Protein AF-A0A3L8Q0L8-F1 (afdb_monomer)

Foldseek 3Di:
DQDPVNVVVVVVVVVVVVVVVPPPPVPDFQPQAAPQPRHGDDDRDNHPDDCSVVVVVVVVCVVVVD

Mean predicted aligned error: 9.45 Å

Organism: NCBI:txid2338552

Sequence (66 aa):
MADQVDDANAINEVMLNAQLSNRTTELLPATGKCLNCFEPIEGDLRFCDADCRDDHKKREFMKHGR

Nearest PDB structures (foldseek):
  2kgo-assembly1_A  TM=2.873E-01  e=2.411E+00  Escherichia coli K-12
  5gha-assembly2_C  TM=2.776E-01  e=1.928E+00  Thermus thermophilus HB27
  5gha-assembly1_B 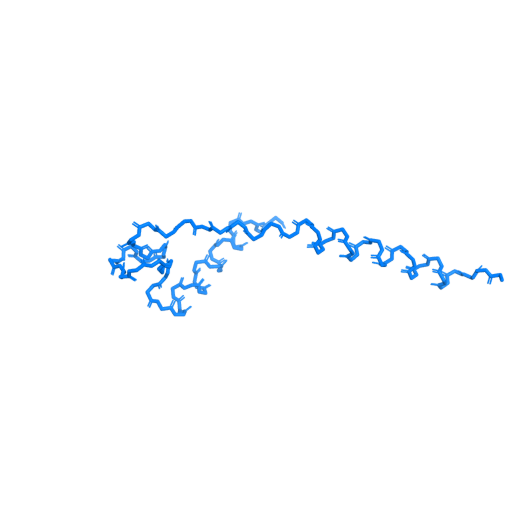 TM=3.040E-01  e=5.888E+00  Thermus thermophilus HB27

pLDDT: mean 82.99, std 10.57, range [48.47, 93.31]

Radius of gyration: 19.19 Å; Cα contacts (8 Å, |Δi|>4): 49; chains: 1; bounding box: 40×26×50 Å

Solvent-accessible surface area (backbone atoms only — not comparable to full-atom values): 3991 Å² total; per-residue (Å²): 130,86,49,76,63,56,55,53,48,55,51,50,54,52,52,51,51,51,55,62,70,67,57,72,77,78,73,74,75,51,74,42,28,16,77,60,81,62,48,81,36,80,67,82,38,45,43,85,45,68,66,41,47,53,51,42,50,52,52,52,49,63,75,65,64,122

Structure (mmCIF, N/CA/C/O backbone):
data_AF-A0A3L8Q0L8-F1
#
_entry.id   AF-A0A3L8Q0L8-F1
#
loop_
_atom_site.group_PDB
_atom_site.id
_atom_site.type_symbol
_atom_site.label_atom_id
_atom_site.label_alt_id
_atom_site.label_comp_id
_atom_site.label_asym_id
_atom_site.label_entity_id
_atom_site.label_seq_id
_atom_site.pdbx_PDB_ins_code
_atom_site.Cartn_x
_atom_site.Cartn_y
_atom_site.Cartn_z
_atom_site.occupancy
_atom_site.B_iso_or_equiv
_atom_site.auth_seq_id
_atom_site.auth_comp_id
_atom_site.auth_asym_id
_atom_site.auth_atom_id
_atom_site.pdbx_PDB_model_num
ATOM 1 N N . MET A 1 1 ? 26.381 -7.430 -34.126 1.00 67.00 1 MET A N 1
ATOM 2 C CA . MET A 1 1 ? 26.383 -5.958 -34.081 1.00 67.00 1 MET A CA 1
ATOM 3 C C . MET A 1 1 ? 25.142 -5.606 -33.302 1.00 67.00 1 MET A C 1
ATOM 5 O O . MET A 1 1 ? 24.083 -5.977 -33.782 1.00 67.00 1 MET A O 1
ATOM 9 N N . ALA A 1 2 ? 25.283 -5.070 -32.090 1.00 70.88 2 ALA A N 1
ATOM 10 C CA . ALA A 1 2 ? 24.126 -4.567 -31.360 1.00 70.88 2 ALA A CA 1
ATOM 11 C C . ALA A 1 2 ? 23.609 -3.346 -32.123 1.00 70.88 2 ALA A C 1
ATOM 13 O O . ALA A 1 2 ? 24.415 -2.490 -32.508 1.00 70.88 2 ALA A O 1
ATOM 14 N N . ASP A 1 3 ? 22.323 -3.333 -32.446 1.00 82.81 3 ASP A N 1
ATOM 15 C CA . ASP A 1 3 ? 21.692 -2.165 -33.045 1.00 82.81 3 ASP A CA 1
ATOM 16 C C . ASP A 1 3 ? 21.046 -1.283 -31.966 1.00 82.81 3 ASP A C 1
ATOM 18 O O . ASP A 1 3 ? 21.103 -1.551 -30.766 1.00 82.81 3 ASP A O 1
ATOM 22 N N . GLN A 1 4 ? 20.432 -0.188 -32.398 1.00 84.38 4 GLN A N 1
ATOM 23 C CA . GLN A 1 4 ? 19.791 0.758 -31.487 1.00 84.38 4 GLN A CA 1
ATOM 24 C C . GLN A 1 4 ? 18.604 0.145 -30.723 1.00 84.38 4 GLN A C 1
ATOM 26 O O . GLN A 1 4 ? 18.209 0.679 -29.686 1.00 84.38 4 GLN A O 1
ATOM 31 N N . VAL A 1 5 ? 18.024 -0.947 -31.226 1.00 88.50 5 VAL A N 1
ATOM 32 C CA . VAL A 1 5 ? 16.924 -1.671 -30.582 1.00 88.50 5 VAL A CA 1
ATOM 33 C C . VAL A 1 5 ? 17.465 -2.531 -29.445 1.00 88.50 5 VAL A C 1
ATOM 35 O O . VAL A 1 5 ? 16.884 -2.520 -28.359 1.00 88.50 5 VAL A O 1
ATOM 38 N N . ASP A 1 6 ? 18.597 -3.203 -29.659 1.00 87.06 6 ASP A N 1
ATOM 39 C CA . ASP A 1 6 ? 19.266 -4.002 -28.627 1.00 87.06 6 ASP A CA 1
ATOM 40 C C . ASP A 1 6 ? 19.667 -3.135 -27.418 1.00 87.06 6 ASP A C 1
ATOM 42 O O . ASP A 1 6 ? 19.378 -3.484 -26.269 1.00 87.06 6 ASP A O 1
ATOM 46 N N . ASP A 1 7 ? 20.251 -1.957 -27.669 1.00 87.50 7 ASP A N 1
ATOM 47 C CA . ASP A 1 7 ? 20.640 -1.009 -26.616 1.00 87.50 7 ASP A CA 1
ATOM 48 C C . ASP A 1 7 ? 19.422 -0.451 -25.859 1.00 87.50 7 ASP A C 1
ATOM 50 O O . ASP A 1 7 ? 19.419 -0.363 -24.626 1.00 87.50 7 ASP A O 1
ATOM 54 N N . ALA A 1 8 ? 18.353 -0.097 -26.582 1.00 87.94 8 ALA A N 1
ATOM 55 C CA . ALA A 1 8 ? 17.119 0.391 -25.972 1.00 87.94 8 ALA A CA 1
ATOM 56 C C . ALA A 1 8 ? 16.460 -0.675 -25.083 1.00 87.94 8 ALA A C 1
ATOM 58 O O . ALA A 1 8 ? 15.937 -0.352 -24.010 1.00 87.94 8 ALA A O 1
ATOM 59 N N . ASN A 1 9 ? 16.504 -1.944 -25.499 1.00 91.31 9 ASN A N 1
ATOM 60 C CA . ASN A 1 9 ? 15.950 -3.039 -24.713 1.00 91.31 9 ASN A CA 1
ATOM 61 C C . ASN A 1 9 ? 16.744 -3.259 -23.422 1.00 91.31 9 ASN A C 1
ATOM 63 O O . ASN A 1 9 ? 16.145 -3.310 -22.349 1.00 91.31 9 ASN A O 1
ATOM 67 N N . ALA A 1 10 ? 18.076 -3.262 -23.498 1.00 89.94 10 ALA A N 1
ATOM 68 C CA . ALA A 1 10 ? 18.932 -3.406 -22.322 1.00 89.94 10 ALA A CA 1
ATOM 69 C C . ALA A 1 10 ? 18.685 -2.296 -21.281 1.00 89.94 10 ALA A C 1
ATOM 71 O O . ALA A 1 10 ? 18.618 -2.561 -20.078 1.00 89.94 10 ALA A O 1
ATOM 72 N N . ILE A 1 11 ? 18.483 -1.052 -21.730 1.00 90.25 11 ILE A N 1
ATOM 73 C CA . ILE A 1 11 ? 18.145 0.071 -20.841 1.00 90.25 11 ILE A CA 1
ATOM 74 C C . ILE A 1 11 ? 16.777 -0.145 -20.181 1.00 90.25 11 ILE A C 1
ATOM 76 O O . ILE A 1 11 ? 16.643 0.049 -18.970 1.00 90.25 11 ILE A O 1
ATOM 80 N N . ASN A 1 12 ? 15.770 -0.571 -20.948 1.00 90.12 12 ASN A N 1
ATOM 81 C CA . ASN A 1 12 ? 14.441 -0.859 -20.408 1.00 90.12 12 ASN A CA 1
ATOM 82 C C . ASN A 1 12 ? 14.482 -1.969 -19.356 1.00 90.12 12 ASN A C 1
ATOM 84 O O . ASN A 1 12 ? 13.870 -1.826 -18.299 1.00 90.12 12 ASN A O 1
ATOM 88 N N . GLU A 1 13 ? 15.232 -3.040 -19.608 1.00 90.94 13 GLU A N 1
ATOM 89 C CA . GLU A 1 13 ? 15.393 -4.150 -18.669 1.00 90.94 13 GLU A CA 1
ATOM 90 C C . GLU A 1 13 ? 16.034 -3.693 -17.354 1.00 90.94 13 GLU A C 1
ATOM 92 O O . GLU A 1 13 ? 15.560 -4.055 -16.273 1.00 90.94 13 GLU A O 1
ATOM 97 N N . VAL A 1 14 ? 17.06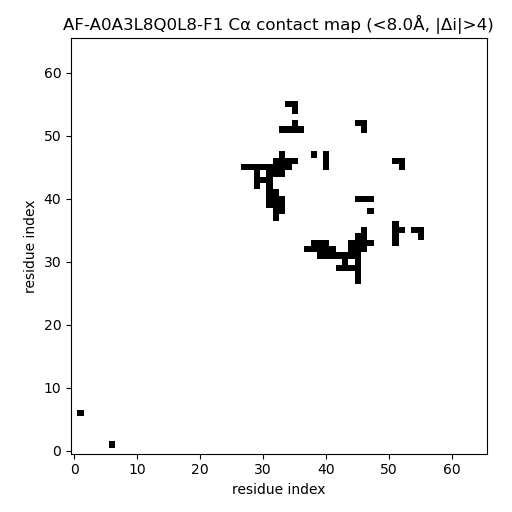6 -2.847 -17.416 1.00 91.25 14 VAL A N 1
ATOM 98 C CA . VAL A 1 14 ? 17.704 -2.271 -16.221 1.00 91.25 14 VAL A CA 1
ATOM 99 C C . VAL A 1 14 ? 16.726 -1.384 -15.445 1.00 91.25 14 VAL A C 1
ATOM 101 O O . VAL A 1 14 ? 16.616 -1.512 -14.223 1.00 91.25 14 VAL A O 1
ATOM 104 N N . MET A 1 15 ? 15.977 -0.521 -16.136 1.00 89.44 15 MET A N 1
ATOM 105 C CA . MET A 1 15 ? 14.990 0.369 -15.511 1.00 89.44 15 MET A CA 1
ATOM 106 C C . MET A 1 15 ? 13.852 -0.410 -14.839 1.00 89.44 15 MET A C 1
ATOM 108 O O . MET A 1 15 ? 13.492 -0.111 -13.700 1.00 89.44 15 MET A O 1
ATOM 112 N N . LEU A 1 16 ? 13.320 -1.440 -15.503 1.00 88.50 16 LEU A N 1
ATOM 113 C CA . LEU A 1 16 ? 12.293 -2.325 -14.947 1.00 88.50 16 LEU A CA 1
ATOM 114 C C . LEU A 1 16 ? 12.791 -3.043 -13.692 1.00 88.50 16 LEU A C 1
ATOM 116 O O . LEU A 1 16 ? 12.113 -3.033 -12.665 1.00 88.50 16 LEU A O 1
ATOM 120 N N . ASN A 1 17 ? 13.994 -3.618 -13.741 1.00 86.94 17 ASN A N 1
ATOM 121 C CA . ASN A 1 17 ? 14.580 -4.293 -12.583 1.00 86.94 17 ASN A CA 1
ATOM 122 C C . ASN A 1 17 ? 14.793 -3.332 -11.405 1.00 86.94 17 ASN A C 1
ATOM 124 O O . ASN A 1 17 ? 14.507 -3.697 -10.262 1.00 86.94 17 ASN A O 1
ATOM 128 N N . ALA A 1 18 ? 15.228 -2.096 -11.666 1.00 85.06 18 ALA A N 1
ATOM 129 C CA . ALA A 1 18 ? 15.378 -1.076 -10.632 1.00 85.06 18 ALA A CA 1
ATOM 130 C C . ALA A 1 18 ?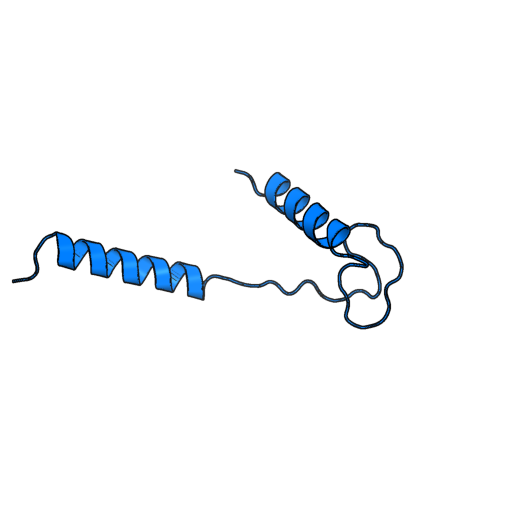 14.029 -0.690 -9.998 1.00 85.06 18 ALA A C 1
ATOM 132 O O . ALA A 1 18 ? 13.927 -0.610 -8.775 1.00 85.06 18 ALA A O 1
ATOM 133 N N . GLN A 1 19 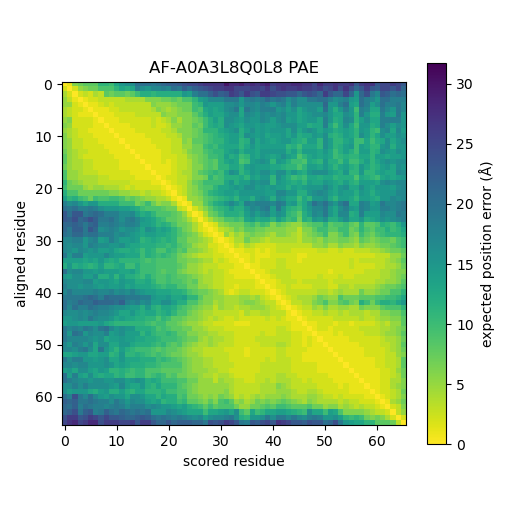? 12.975 -0.509 -10.802 1.00 82.50 19 GLN A N 1
ATOM 134 C CA . GLN A 1 19 ? 11.625 -0.197 -10.312 1.00 82.50 19 GLN A CA 1
ATOM 135 C C . GLN A 1 19 ? 11.024 -1.332 -9.476 1.00 82.50 19 GLN A C 1
ATOM 137 O O . GLN A 1 19 ? 10.414 -1.079 -8.436 1.00 82.50 19 GLN A O 1
ATOM 142 N N . LEU A 1 20 ? 11.211 -2.583 -9.904 1.00 82.56 20 LEU A N 1
ATOM 143 C CA . LEU A 1 20 ? 10.751 -3.759 -9.163 1.00 82.56 20 LEU A CA 1
ATOM 144 C C . LEU A 1 20 ? 11.513 -3.928 -7.844 1.00 82.56 20 LEU A C 1
ATOM 146 O O . LEU A 1 20 ? 10.897 -4.221 -6.821 1.00 82.56 20 LEU A O 1
ATOM 150 N N . SER A 1 21 ? 12.829 -3.698 -7.854 1.00 76.44 21 SER A N 1
ATOM 151 C CA . SER A 1 21 ? 13.689 -3.834 -6.668 1.00 76.44 21 SER A CA 1
ATOM 152 C C . SER A 1 21 ? 13.451 -2.726 -5.640 1.00 76.44 21 SER A C 1
ATOM 154 O O . SER A 1 21 ? 13.460 -2.988 -4.440 1.00 76.44 21 SER A O 1
ATOM 156 N N . ASN A 1 22 ? 13.172 -1.501 -6.095 1.00 69.25 22 ASN A N 1
ATOM 157 C CA . ASN A 1 22 ? 12.840 -0.372 -5.223 1.00 69.25 22 ASN A CA 1
ATOM 158 C C . ASN A 1 22 ? 11.376 -0.356 -4.770 1.00 69.25 22 ASN A C 1
ATOM 160 O O . ASN A 1 22 ? 10.959 0.581 -4.086 1.00 69.25 22 ASN A O 1
ATOM 164 N N . ARG A 1 23 ? 10.576 -1.370 -5.118 1.00 67.00 23 ARG A N 1
ATOM 165 C CA . ARG A 1 23 ? 9.217 -1.505 -4.600 1.00 67.00 23 ARG A CA 1
ATOM 166 C C . ARG A 1 23 ? 9.269 -1.923 -3.130 1.00 67.00 23 ARG A C 1
ATOM 168 O O . ARG A 1 23 ? 9.077 -3.089 -2.784 1.00 67.00 23 ARG A O 1
ATOM 175 N N . THR A 1 24 ? 9.470 -0.956 -2.244 1.00 57.03 24 THR A N 1
ATOM 176 C CA . THR A 1 24 ? 9.215 -1.133 -0.820 1.00 57.03 24 THR A CA 1
ATOM 177 C C . THR A 1 24 ? 7.709 -1.271 -0.639 1.00 57.03 24 THR A C 1
ATOM 179 O O . THR A 1 24 ? 6.937 -0.319 -0.738 1.00 57.03 24 THR A O 1
ATOM 182 N N . THR A 1 25 ? 7.251 -2.501 -0.408 1.00 59.72 25 THR A N 1
ATOM 183 C CA . THR A 1 25 ? 5.923 -2.681 0.176 1.00 59.72 25 THR A CA 1
ATOM 184 C C . THR A 1 25 ? 6.102 -2.342 1.644 1.00 59.72 25 THR A C 1
ATOM 186 O O . THR A 1 25 ? 6.388 -3.232 2.439 1.00 59.72 25 THR A O 1
ATOM 189 N N . GLU A 1 26 ? 6.055 -1.056 1.995 1.00 60.25 26 GLU A N 1
ATOM 190 C CA . GLU A 1 26 ? 5.995 -0.659 3.398 1.00 60.25 26 GLU A CA 1
ATOM 191 C C . GLU A 1 26 ? 4.733 -1.296 3.978 1.00 60.25 26 GLU A C 1
ATOM 193 O O . GLU A 1 26 ? 3.601 -0.882 3.713 1.00 60.25 26 GLU A O 1
ATOM 198 N N . LEU A 1 27 ? 4.923 -2.417 4.672 1.00 66.81 27 LEU A N 1
ATOM 199 C CA . LEU A 1 27 ? 3.845 -3.131 5.322 1.00 66.81 27 LEU A CA 1
ATOM 200 C C . LEU A 1 27 ? 3.466 -2.290 6.532 1.00 66.81 27 LEU A C 1
ATOM 202 O O . LEU A 1 27 ? 4.096 -2.383 7.582 1.00 66.81 27 LEU A O 1
ATOM 206 N N . LEU A 1 28 ? 2.449 -1.445 6.357 1.00 71.31 28 LEU A N 1
ATOM 207 C CA . LEU A 1 28 ? 1.821 -0.736 7.463 1.00 71.31 28 LEU A CA 1
ATOM 208 C C . LEU A 1 28 ? 1.499 -1.761 8.566 1.00 71.31 28 LEU A C 1
ATOM 210 O O . LEU A 1 28 ? 0.868 -2.789 8.269 1.00 71.31 28 LEU A O 1
ATOM 214 N N . PRO A 1 29 ? 1.960 -1.531 9.809 1.00 76.44 29 PRO A N 1
ATOM 215 C CA . PRO A 1 29 ? 1.751 -2.482 10.889 1.00 76.44 29 PRO A CA 1
ATOM 216 C C . PRO A 1 29 ? 0.254 -2.630 11.172 1.00 76.44 29 PRO A C 1
ATOM 218 O O . PRO A 1 29 ? -0.505 -1.662 11.085 1.00 76.44 29 PRO A O 1
ATOM 221 N N . ALA A 1 30 ? -0.175 -3.843 11.522 1.00 79.25 30 ALA A N 1
ATOM 222 C CA . ALA A 1 30 ? -1.516 -4.060 12.044 1.00 79.25 30 ALA A CA 1
ATOM 223 C C . ALA A 1 30 ? -1.587 -3.457 13.455 1.00 79.25 30 ALA A C 1
ATOM 225 O O . ALA A 1 30 ? -0.892 -3.891 14.370 1.00 79.25 30 ALA A O 1
ATOM 226 N N . THR A 1 31 ? -2.389 -2.409 13.631 1.00 83.50 31 THR A N 1
ATOM 227 C CA . THR A 1 31 ? -2.500 -1.664 14.901 1.00 83.50 31 THR A CA 1
ATOM 228 C C . THR A 1 31 ? -3.650 -2.160 15.785 1.00 83.50 31 THR A C 1
ATOM 230 O O . THR A 1 31 ? -3.934 -1.562 16.822 1.00 83.50 31 THR A O 1
ATOM 233 N N . GLY A 1 32 ? -4.348 -3.223 15.367 1.00 86.75 32 GLY A N 1
ATOM 234 C CA . GLY A 1 32 ? -5.607 -3.680 15.970 1.00 86.75 32 GLY A CA 1
ATOM 235 C C . GLY A 1 32 ? -6.815 -2.793 15.631 1.00 86.75 32 GLY A C 1
ATOM 236 O O . GLY A 1 32 ? -7.901 -2.984 16.179 1.00 86.75 32 GLY A O 1
ATOM 237 N N . LYS A 1 33 ? -6.639 -1.801 14.746 1.00 92.38 33 LYS A N 1
ATOM 238 C CA . LYS A 1 33 ? -7.700 -0.927 14.229 1.00 92.38 33 LYS A CA 1
ATOM 239 C C . LYS A 1 33 ? -7.544 -0.720 12.726 1.00 92.38 33 LYS A C 1
ATOM 241 O O . LYS A 1 33 ? -6.430 -0.726 12.205 1.00 92.38 33 LYS A O 1
ATOM 246 N N . CYS A 1 34 ? -8.658 -0.503 12.034 1.00 91.81 34 CYS A N 1
ATOM 247 C CA . CYS A 1 34 ? -8.659 -0.179 10.613 1.00 91.81 34 CYS A CA 1
ATOM 248 C C . CYS A 1 34 ? -7.916 1.136 10.361 1.00 91.81 34 CYS A C 1
ATOM 250 O O . CYS A 1 34 ? -8.220 2.156 10.976 1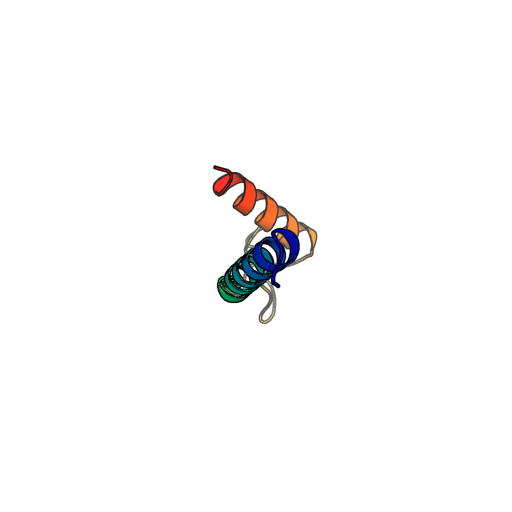.00 91.81 34 CYS A O 1
ATOM 252 N N . LEU A 1 35 ? -6.983 1.139 9.411 1.00 88.75 35 LEU A N 1
ATOM 253 C CA . LEU A 1 35 ? -6.199 2.330 9.071 1.00 88.75 35 LEU A CA 1
ATOM 254 C C . LEU A 1 35 ? -7.021 3.413 8.345 1.00 88.75 35 LEU A C 1
ATOM 256 O O . LEU A 1 35 ? -6.558 4.544 8.224 1.00 88.75 35 LEU A O 1
ATOM 260 N N . ASN A 1 36 ? -8.228 3.086 7.863 1.00 90.81 36 ASN A N 1
ATOM 261 C CA . ASN A 1 36 ? -9.104 4.029 7.164 1.00 90.81 36 ASN A CA 1
ATOM 262 C C . ASN A 1 36 ? -10.227 4.606 8.043 1.00 90.81 36 ASN A C 1
ATOM 264 O O . ASN A 1 36 ? -10.405 5.823 8.082 1.00 90.81 36 ASN A O 1
ATOM 268 N N . CYS A 1 37 ? -10.994 3.741 8.718 1.00 92.56 37 CYS A N 1
ATOM 269 C CA . CYS A 1 37 ? -12.156 4.130 9.532 1.00 92.56 37 CYS A CA 1
ATOM 270 C C . CYS A 1 37 ? -11.906 4.074 11.049 1.00 92.56 37 CYS A C 1
ATOM 272 O O . CYS A 1 37 ? -12.746 4.540 11.812 1.00 92.56 37 CYS A O 1
ATOM 274 N N . PHE A 1 38 ? -10.761 3.540 11.494 1.00 91.44 38 PHE A N 1
ATOM 275 C CA . PHE A 1 38 ? -10.367 3.405 12.906 1.00 91.44 38 PHE A CA 1
ATOM 276 C C . PHE A 1 38 ? -11.228 2.472 13.768 1.00 91.44 38 PHE A C 1
ATOM 278 O O . PHE A 1 38 ? -11.061 2.439 14.991 1.00 91.44 38 PHE A O 1
ATOM 285 N N . GLU A 1 39 ? -12.095 1.668 13.155 1.00 92.50 39 GLU A N 1
ATOM 286 C CA . GLU A 1 39 ? -12.846 0.626 13.855 1.00 92.50 39 GLU A CA 1
ATOM 287 C C . GLU A 1 39 ? -11.922 -0.499 14.351 1.00 92.50 39 GLU A C 1
ATOM 289 O O . GLU A 1 39 ? -10.910 -0.788 13.702 1.00 92.50 39 GLU A O 1
ATOM 294 N N . PRO A 1 40 ? -12.228 -1.131 15.501 1.00 92.06 40 PRO A N 1
ATOM 295 C CA . PRO A 1 40 ? -11.467 -2.275 15.989 1.00 92.06 40 PRO A CA 1
ATOM 296 C C . PRO A 1 40 ? -11.583 -3.440 15.004 1.00 92.06 40 PRO A C 1
ATOM 298 O O . PRO A 1 40 ? -12.682 -3.798 14.585 1.00 92.06 40 PRO A O 1
ATOM 301 N N . ILE A 1 41 ? -10.445 -4.029 14.642 1.00 90.94 41 ILE A N 1
ATOM 302 C CA . ILE A 1 41 ? -10.380 -5.189 13.749 1.00 90.94 41 ILE A CA 1
ATOM 303 C C . ILE A 1 41 ? -9.594 -6.303 14.420 1.00 90.94 41 ILE A C 1
ATOM 305 O O . ILE A 1 41 ? -8.580 -6.062 15.074 1.00 90.94 41 ILE A O 1
ATOM 309 N N . GLU A 1 42 ? -10.094 -7.525 14.283 1.00 84.31 42 GLU A N 1
ATOM 310 C CA . GLU A 1 42 ? -9.480 -8.694 14.899 1.00 84.31 4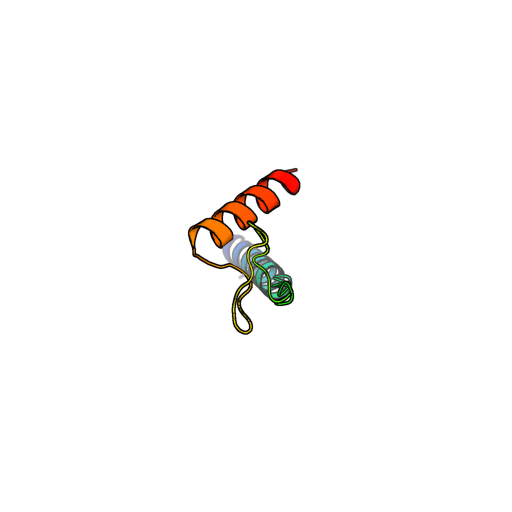2 GLU A CA 1
ATOM 311 C C . GLU A 1 42 ? -8.288 -9.199 14.074 1.00 84.31 42 GLU A C 1
ATOM 313 O O . GLU A 1 42 ? -8.301 -9.193 12.840 1.00 84.31 42 GLU A O 1
ATOM 318 N N . GLY A 1 43 ? -7.257 -9.676 14.773 1.00 79.75 43 GLY A N 1
ATOM 319 C CA . GLY A 1 43 ? -6.069 -10.272 14.164 1.00 79.75 43 GLY A CA 1
ATOM 320 C C . GLY A 1 43 ? -5.101 -9.264 13.537 1.00 79.75 43 GLY A C 1
ATOM 321 O O . GLY A 1 43 ? -5.074 -8.088 13.886 1.00 79.75 43 GLY A O 1
ATOM 322 N N . ASP A 1 44 ? -4.282 -9.748 12.600 1.00 82.75 44 ASP A N 1
ATOM 323 C CA . ASP A 1 44 ? -3.231 -8.968 11.923 1.00 82.75 44 ASP A CA 1
ATOM 324 C C . ASP A 1 44 ? -3.762 -8.202 10.690 1.00 82.75 44 ASP A C 1
ATOM 326 O O . ASP A 1 44 ? -3.050 -7.932 9.718 1.00 82.75 44 ASP A O 1
ATOM 330 N N . LEU A 1 45 ? -5.062 -7.887 10.688 1.00 86.00 45 LEU A N 1
ATOM 331 C CA . LEU A 1 45 ? -5.690 -7.125 9.616 1.00 86.00 45 LEU A CA 1
ATOM 332 C C . LEU A 1 45 ? -5.343 -5.638 9.742 1.00 86.00 45 LEU A C 1
ATOM 334 O O . LEU A 1 45 ? -5.147 -5.097 10.826 1.00 86.00 45 LEU A O 1
ATOM 338 N N . ARG A 1 46 ? -5.280 -4.963 8.592 1.00 88.69 46 ARG A N 1
ATOM 339 C CA . ARG A 1 46 ? -4.988 -3.518 8.478 1.00 88.69 46 ARG A CA 1
ATOM 340 C C . ARG A 1 46 ? -6.232 -2.706 8.118 1.00 88.69 46 ARG A C 1
ATOM 342 O O . ARG A 1 46 ? -6.297 -1.507 8.369 1.00 88.69 46 ARG A O 1
ATOM 349 N N . PHE A 1 47 ? -7.218 -3.365 7.517 1.00 90.94 47 PHE A N 1
ATOM 350 C CA . PHE A 1 47 ? -8.473 -2.779 7.064 1.00 90.94 47 PHE A CA 1
ATOM 351 C C . PHE A 1 47 ? -9.609 -3.734 7.419 1.00 90.94 47 PHE A C 1
ATOM 353 O O . PHE A 1 47 ? -9.426 -4.948 7.323 1.00 90.94 47 PHE A O 1
ATOM 360 N N . CYS A 1 48 ? -10.754 -3.192 7.832 1.00 91.12 48 CYS A N 1
ATOM 361 C CA . CYS A 1 48 ? -11.954 -3.983 8.117 1.00 91.12 48 CYS A CA 1
ATOM 362 C C . CYS A 1 48 ? -12.539 -4.619 6.850 1.00 91.12 48 CYS A C 1
ATOM 364 O O . CYS A 1 48 ? -13.064 -5.727 6.908 1.00 91.12 48 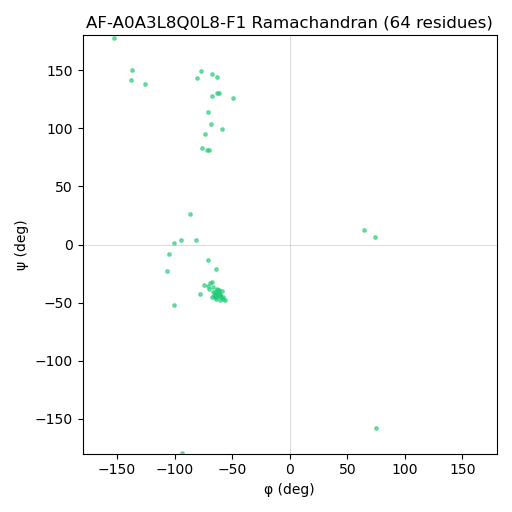CYS A O 1
ATOM 366 N N . ASP A 1 49 ? -12.402 -3.952 5.705 1.00 91.12 49 ASP A N 1
ATOM 367 C CA . ASP A 1 49 ? -12.958 -4.397 4.433 1.00 91.12 49 ASP A CA 1
ATOM 368 C C . ASP A 1 49 ? -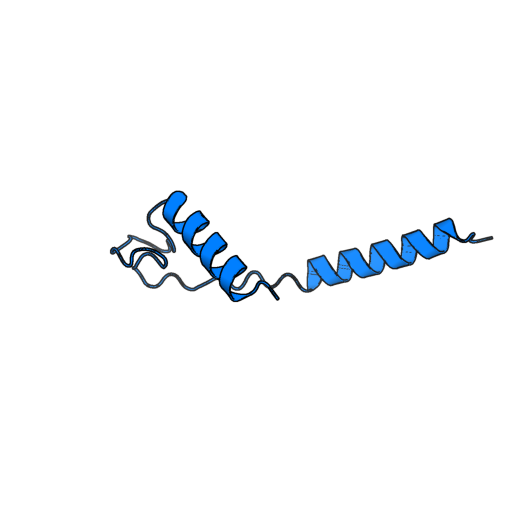12.140 -3.886 3.222 1.00 91.12 49 ASP A C 1
ATOM 370 O O . ASP A 1 49 ? -11.130 -3.178 3.357 1.00 91.12 49 ASP A O 1
ATOM 374 N N . ALA A 1 50 ? -12.559 -4.294 2.019 1.00 91.06 50 ALA A N 1
ATOM 375 C CA . ALA A 1 50 ? -11.909 -3.924 0.765 1.00 91.06 50 ALA A CA 1
ATOM 376 C C . ALA A 1 50 ? -12.092 -2.440 0.398 1.00 91.06 50 ALA A C 1
ATOM 378 O O . ALA A 1 50 ? -11.130 -1.823 -0.060 1.00 91.06 50 ALA A O 1
ATOM 379 N N . ASP A 1 51 ? -13.265 -1.853 0.637 1.00 93.31 51 ASP A N 1
ATOM 380 C CA . ASP A 1 51 ? -13.524 -0.426 0.434 1.00 93.31 51 ASP A CA 1
ATOM 381 C C . ASP A 1 51 ? -12.609 0.427 1.317 1.00 93.31 51 ASP A C 1
ATOM 383 O O . ASP A 1 51 ? -11.977 1.359 0.819 1.00 93.31 51 ASP A O 1
ATOM 387 N N . CYS A 1 52 ? -12.425 0.071 2.593 1.00 93.31 52 CYS A N 1
ATOM 388 C CA . CYS A 1 52 ? -11.502 0.785 3.482 1.00 93.31 52 CYS A CA 1
ATOM 389 C C . CYS A 1 52 ? -10.049 0.746 2.994 1.00 93.31 52 CYS A C 1
ATOM 391 O O . CYS A 1 52 ? -9.330 1.747 3.080 1.00 93.31 52 CYS A O 1
ATOM 393 N N . ARG A 1 53 ? -9.606 -0.394 2.457 1.00 90.19 53 ARG A N 1
ATOM 394 C CA . ARG A 1 53 ? -8.269 -0.528 1.865 1.00 90.19 53 ARG A CA 1
ATOM 395 C C . ARG A 1 53 ? -8.109 0.362 0.634 1.00 90.19 53 ARG A C 1
ATOM 397 O O . ARG A 1 53 ? -7.074 1.009 0.469 1.00 90.19 53 ARG A O 1
ATOM 404 N N . ASP A 1 54 ? -9.090 0.346 -0.258 1.00 91.00 54 ASP A N 1
ATOM 405 C CA . ASP A 1 54 ? -9.028 1.062 -1.529 1.00 91.00 54 ASP A CA 1
ATOM 406 C C . ASP A 1 54 ? -9.217 2.579 -1.350 1.00 91.00 54 ASP A C 1
ATOM 408 O O . ASP A 1 54 ? -8.529 3.360 -2.011 1.00 91.00 54 ASP A O 1
ATOM 412 N N . ASP A 1 55 ? -10.044 3.014 -0.398 1.00 92.38 55 ASP A N 1
ATOM 413 C CA . ASP A 1 55 ? -10.185 4.427 -0.030 1.00 92.38 55 ASP A CA 1
ATOM 414 C C . ASP A 1 55 ? -8.898 4.981 0.597 1.00 92.38 55 ASP A C 1
ATOM 416 O O . ASP A 1 55 ? -8.402 6.028 0.174 1.00 92.38 55 ASP A O 1
ATOM 420 N N . HIS A 1 56 ? -8.272 4.226 1.509 1.00 89.69 56 HIS A N 1
ATOM 421 C CA . HIS A 1 56 ? -6.963 4.585 2.056 1.00 89.69 56 HIS A CA 1
ATOM 422 C C . HIS A 1 56 ? -5.916 4.728 0.946 1.00 89.69 56 HIS A C 1
ATOM 424 O O . HIS A 1 56 ? -5.216 5.736 0.890 1.00 89.69 56 HIS A O 1
ATOM 430 N N . LYS A 1 57 ? -5.834 3.771 0.009 1.00 87.38 57 LYS A N 1
ATOM 431 C CA . LYS A 1 57 ? -4.927 3.878 -1.148 1.00 87.38 57 LYS A CA 1
ATOM 432 C C . LYS A 1 57 ? -5.182 5.148 -1.954 1.00 87.38 57 LYS A C 1
ATOM 434 O O . LYS A 1 57 ? -4.229 5.858 -2.255 1.00 87.38 57 LYS A O 1
ATOM 439 N N . LYS A 1 58 ? -6.440 5.456 -2.287 1.00 88.81 58 LYS A N 1
ATOM 440 C CA . LYS A 1 58 ? -6.794 6.677 -3.032 1.00 88.81 58 LYS A CA 1
ATOM 441 C C . LYS A 1 58 ? -6.335 7.935 -2.299 1.00 88.81 58 LYS A C 1
ATOM 443 O O . LYS A 1 58 ? -5.731 8.797 -2.929 1.00 88.81 58 LYS A O 1
ATOM 448 N N . ARG A 1 59 ? -6.560 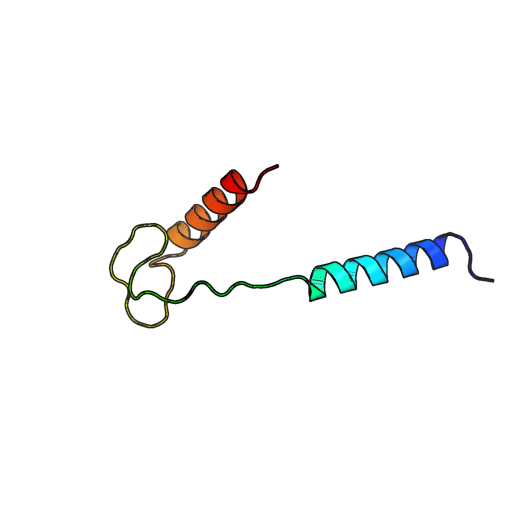8.022 -0.984 1.00 85.31 59 ARG A N 1
ATOM 449 C CA . ARG A 1 59 ? -6.091 9.151 -0.160 1.00 85.31 59 ARG A CA 1
ATOM 450 C C . ARG A 1 59 ? -4.571 9.274 -0.186 1.00 85.31 59 ARG A C 1
ATOM 452 O O . ARG A 1 59 ? -4.061 10.377 -0.352 1.00 85.31 59 ARG A O 1
ATOM 459 N N . GLU A 1 60 ? -3.850 8.163 -0.071 1.00 83.38 60 GLU A N 1
ATOM 460 C CA . GLU A 1 60 ? -2.386 8.166 -0.146 1.00 83.38 60 GLU A CA 1
ATOM 461 C C . GLU A 1 60 ? -1.884 8.598 -1.530 1.00 83.38 60 GLU A C 1
ATOM 463 O O . GLU A 1 60 ? -0.979 9.426 -1.610 1.00 83.38 60 GLU A O 1
ATOM 468 N N . PHE A 1 61 ? -2.516 8.143 -2.618 1.00 80.62 61 PHE A N 1
ATOM 469 C CA . PHE A 1 61 ? -2.210 8.619 -3.972 1.00 80.62 61 PHE A CA 1
ATOM 470 C C . PHE A 1 61 ? -2.508 10.112 -4.150 1.00 80.62 61 PHE A C 1
ATOM 472 O O . PHE A 1 61 ? -1.718 10.810 -4.774 1.00 80.62 61 PHE A O 1
ATOM 479 N N . MET A 1 62 ? -3.602 10.626 -3.578 1.00 80.31 62 MET A N 1
ATOM 480 C CA . MET A 1 62 ? -3.927 12.059 -3.625 1.00 80.31 62 MET A CA 1
ATOM 481 C C . MET A 1 62 ? -2.923 12.910 -2.839 1.00 80.31 62 MET A C 1
ATOM 483 O O . MET A 1 62 ? -2.591 14.007 -3.272 1.00 80.31 62 MET A O 1
ATOM 487 N N . LYS A 1 63 ? -2.411 12.412 -1.706 1.00 72.12 63 LYS A N 1
ATOM 488 C CA . LYS A 1 63 ? -1.366 13.099 -0.925 1.00 72.12 63 LYS A CA 1
ATOM 489 C C . LYS A 1 63 ? -0.011 13.116 -1.636 1.00 72.12 63 LYS A C 1
ATOM 491 O O . LYS A 1 63 ? 0.749 14.063 -1.460 1.00 72.12 63 LYS A O 1
ATOM 496 N N . HIS A 1 64 ? 0.295 12.072 -2.407 1.00 64.69 64 HIS A N 1
ATOM 497 C CA . HIS A 1 64 ? 1.585 11.898 -3.085 1.00 64.69 64 HIS A CA 1
ATOM 498 C C . HIS A 1 64 ? 1.560 12.265 -4.577 1.00 64.69 64 HIS A C 1
ATOM 500 O O . HIS A 1 64 ? 2.589 12.152 -5.244 1.00 64.69 64 HIS A O 1
ATOM 506 N N . GLY A 1 65 ? 0.418 12.719 -5.098 1.00 58.56 65 GLY A N 1
ATOM 507 C CA . GLY A 1 65 ? 0.272 13.240 -6.455 1.00 58.56 65 GLY A CA 1
ATOM 508 C C . GLY A 1 65 ? 0.971 14.590 -6.612 1.00 58.56 65 GLY A C 1
ATOM 509 O O . GLY A 1 65 ? 0.329 15.632 -6.507 1.00 58.56 65 GLY A O 1
ATOM 510 N N . ARG A 1 66 ? 2.291 14.547 -6.823 1.00 48.47 66 ARG A N 1
ATOM 511 C CA . ARG A 1 66 ? 3.076 15.615 -7.457 1.00 48.47 66 ARG A CA 1
ATOM 512 C C . ARG A 1 66 ? 2.960 15.532 -8.971 1.00 48.47 66 ARG A C 1
ATOM 514 O O . ARG A 1 66 ? 2.966 14.391 -9.482 1.00 48.47 66 ARG A O 1
#

Secondary structure (DSSP, 8-state):
---HHHHHHHHHHHHHHHHHHT---------SB-TTT--B--SS-S-SSHHHHHHHHHHHHHHH--